Protein AF-A0A1F5FPN0-F1 (afdb_monomer)

Secondary structure (DSSP, 8-state):
--HHHHHHHHHHHHHHHHHHHHHHHHHTGGGSHHHHHHS-TTTHHHHHHHHHHHHHHHHHHHIIIIIHHHHHHT-HHHHHHHHHHHHHHHHHHH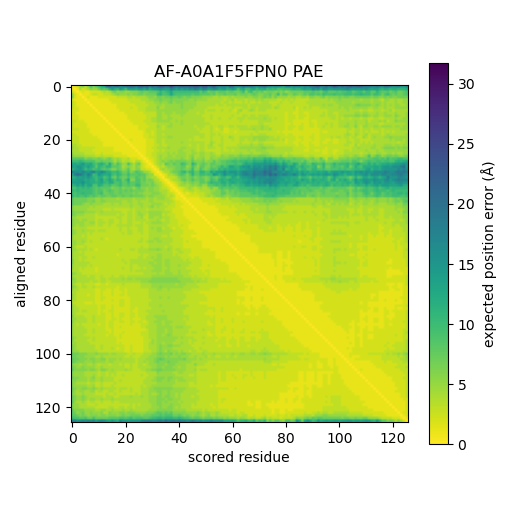HHHHHTT-HHHHHHHHHHHHHHHHHHHHHTT-

Organism: NCBI:txid1817731

Solvent-accessible surface area (backbone atoms only — not comparable to full-atom values): 6920 Å² total; per-residue (Å²): 130,56,71,68,53,54,53,53,50,54,49,51,52,50,52,53,51,52,55,49,50,55,50,38,74,77,44,44,66,66,64,39,66,66,51,60,73,71,49,56,82,88,48,47,60,66,50,49,51,50,51,53,49,52,50,53,50,53,52,50,52,46,48,56,54,53,48,52,47,19,66,76,67,68,35,38,64,58,27,50,54,51,43,53,53,53,48,55,51,40,53,53,53,38,52,52,24,61,74,73,67,40,63,71,56,40,56,50,38,54,51,48,49,48,68,65,37,48,63,34,59,53,60,50,70,110

Radius of gyration: 17.34 Å; Cα contacts (8 Å, |Δi|>4): 63; chains: 1; bounding box: 44×28×44 Å

Sequence (126 aa):
MKRNGLIVWISVIGIVGILFGIFYAFFGLAGLPPYGALISKDVITPWSNGLYGSIFIAFSVLLFFAGRHAFRKNDKELMKILLYGIYSWLIVEAAFSLYYGVYFNLGVDLALAMFLGYPLIKGSKE

Structure (mmCIF, N/CA/C/O backbone):
data_AF-A0A1F5FPN0-F1
#
_entry.id   AF-A0A1F5FPN0-F1
#
loop_
_atom_site.group_PDB
_atom_site.id
_atom_site.type_symbol
_atom_site.label_atom_id
_atom_site.label_alt_id
_atom_site.label_comp_id
_atom_site.label_asym_id
_atom_site.label_entity_id
_atom_site.label_seq_id
_atom_site.pdbx_PDB_ins_code
_atom_site.Cartn_x
_atom_site.Cartn_y
_atom_site.Cartn_z
_atom_site.occupancy
_atom_site.B_iso_or_equiv
_atom_site.auth_seq_id
_atom_site.auth_comp_id
_atom_site.auth_asym_id
_atom_site.auth_atom_id
_atom_site.pdbx_PDB_model_num
ATOM 1 N N . MET A 1 1 ? 11.312 14.267 22.645 1.00 69.75 1 MET A N 1
ATOM 2 C CA . MET A 1 1 ? 10.293 14.913 21.780 1.00 69.75 1 MET A CA 1
ATOM 3 C C . MET A 1 1 ? 8.915 14.710 22.410 1.00 69.75 1 MET A C 1
ATOM 5 O O . MET A 1 1 ? 8.667 13.616 22.899 1.00 69.75 1 MET A O 1
ATOM 9 N N . LYS A 1 2 ? 8.040 15.726 22.475 1.00 93.69 2 LYS A N 1
ATOM 10 C CA . LYS A 1 2 ? 6.677 15.559 23.037 1.00 93.69 2 LYS A CA 1
ATOM 11 C C . LYS A 1 2 ? 5.807 14.704 22.098 1.00 93.69 2 LYS A C 1
ATOM 13 O O . LYS A 1 2 ? 6.072 14.683 20.898 1.00 93.69 2 LYS A O 1
ATOM 18 N N . ARG A 1 3 ? 4.742 14.068 22.616 1.00 92.19 3 ARG A N 1
ATOM 19 C CA . ARG A 1 3 ? 3.799 13.220 21.843 1.00 92.19 3 ARG A CA 1
ATOM 20 C C . ARG A 1 3 ? 3.348 13.870 20.531 1.00 92.19 3 ARG A C 1
ATOM 22 O O . ARG A 1 3 ? 3.410 13.236 19.489 1.00 92.19 3 ARG A O 1
ATOM 29 N N . ASN A 1 4 ? 2.970 15.147 20.570 1.00 95.56 4 ASN A N 1
ATOM 30 C CA . ASN A 1 4 ? 2.530 15.870 19.373 1.00 95.56 4 ASN A CA 1
ATOM 31 C C . ASN A 1 4 ? 3.647 16.000 18.328 1.00 95.56 4 ASN A C 1
ATOM 33 O O . ASN A 1 4 ? 3.379 15.884 17.141 1.00 95.56 4 ASN A O 1
ATOM 37 N N . GLY A 1 5 ? 4.901 16.165 18.759 1.00 97.31 5 GLY A N 1
ATOM 38 C CA . GLY A 1 5 ? 6.045 16.157 17.849 1.00 97.31 5 GLY A CA 1
ATOM 39 C C . GLY A 1 5 ? 6.227 14.802 17.167 1.00 97.31 5 GLY A C 1
ATOM 40 O O . GLY A 1 5 ? 6.465 14.764 15.969 1.00 97.31 5 GLY A O 1
ATOM 41 N N . LEU A 1 6 ? 6.055 13.692 17.897 1.00 96.69 6 LEU A N 1
ATOM 42 C CA . LEU A 1 6 ? 6.117 12.339 17.320 1.00 96.69 6 LEU A CA 1
ATOM 43 C C . LEU A 1 6 ? 4.991 12.090 16.307 1.00 96.69 6 LEU A C 1
ATOM 45 O O . LEU A 1 6 ? 5.242 11.490 15.267 1.00 96.69 6 LEU A O 1
ATOM 49 N N . ILE A 1 7 ? 3.781 12.588 16.583 1.00 96.69 7 ILE A N 1
ATOM 50 C CA . ILE A 1 7 ? 2.646 12.514 15.649 1.00 96.69 7 ILE A CA 1
ATOM 51 C C . ILE A 1 7 ? 2.960 13.288 14.366 1.00 96.69 7 ILE A C 1
ATOM 53 O O . ILE A 1 7 ? 2.815 12.749 13.277 1.00 96.69 7 ILE A O 1
ATOM 57 N N . VAL A 1 8 ? 3.439 14.531 14.479 1.00 97.25 8 VAL A N 1
ATOM 58 C CA . VAL A 1 8 ? 3.836 15.318 13.301 1.00 97.25 8 VAL A CA 1
ATOM 59 C C . VAL A 1 8 ? 4.929 14.596 12.516 1.00 97.25 8 VAL A C 1
ATOM 61 O O . VAL A 1 8 ? 4.837 14.480 11.299 1.00 97.25 8 VAL A O 1
ATOM 64 N N . TRP A 1 9 ? 5.930 14.057 13.210 1.00 97.19 9 TRP A N 1
ATOM 65 C CA . TRP A 1 9 ? 7.048 13.362 12.584 1.00 97.19 9 TRP A CA 1
ATOM 66 C C . TRP A 1 9 ? 6.606 12.132 11.783 1.00 97.19 9 TRP A C 1
ATOM 68 O O . TRP A 1 9 ? 6.983 11.993 10.621 1.00 97.19 9 TRP A O 1
ATOM 78 N N . ILE A 1 10 ? 5.773 11.261 12.365 1.00 96.06 10 ILE A N 1
ATOM 79 C CA . ILE A 1 10 ? 5.297 10.067 11.656 1.00 96.06 10 ILE A CA 1
ATOM 80 C C . ILE A 1 10 ? 4.364 10.429 10.492 1.00 96.06 10 ILE A C 1
ATOM 82 O O . ILE A 1 10 ? 4.442 9.800 9.440 1.00 96.06 10 ILE A O 1
ATOM 86 N N . SER A 1 11 ? 3.551 11.483 10.627 1.00 96.50 11 SER A N 1
ATOM 87 C CA . SER A 1 11 ? 2.715 11.986 9.531 1.00 96.50 11 SER A CA 1
ATOM 88 C C . SER A 1 11 ? 3.552 12.500 8.361 1.00 96.50 11 SER A C 1
ATOM 90 O O . SER A 1 11 ? 3.246 12.190 7.213 1.00 96.50 11 SER A O 1
ATOM 92 N N . VAL A 1 12 ? 4.634 13.238 8.635 1.00 97.81 12 VAL A N 1
ATOM 93 C CA . VAL A 1 12 ? 5.561 13.710 7.595 1.00 97.81 12 VAL A CA 1
ATOM 94 C C . VAL A 1 12 ? 6.215 12.529 6.880 1.00 97.81 12 VAL A C 1
ATOM 96 O O . VAL A 1 12 ? 6.219 12.505 5.652 1.00 97.81 12 VAL A O 1
ATOM 99 N N . ILE A 1 13 ? 6.697 11.522 7.618 1.00 97.12 13 ILE A N 1
ATOM 100 C CA . ILE A 1 13 ? 7.253 10.296 7.020 1.00 97.12 13 ILE A CA 1
ATOM 101 C C . ILE A 1 13 ? 6.220 9.615 6.114 1.00 97.12 13 ILE A C 1
ATOM 103 O O . ILE A 1 13 ? 6.550 9.241 4.991 1.00 97.12 13 ILE A O 1
ATOM 107 N N . GLY A 1 14 ? 4.971 9.486 6.573 1.00 94.75 14 GLY A N 1
ATOM 108 C CA . GLY A 1 14 ? 3.891 8.879 5.795 1.00 94.75 14 GLY A CA 1
ATOM 109 C C . GLY A 1 14 ? 3.598 9.634 4.498 1.00 94.75 14 GLY A C 1
ATOM 110 O O . GLY A 1 14 ? 3.533 9.022 3.436 1.00 94.75 14 GLY A O 1
ATOM 111 N N . ILE A 1 15 ? 3.491 10.964 4.562 1.00 96.94 15 ILE A N 1
ATOM 112 C CA . ILE A 1 15 ? 3.259 11.812 3.382 1.00 96.94 15 ILE A CA 1
ATOM 113 C C . ILE A 1 15 ? 4.421 11.693 2.392 1.00 96.94 15 ILE A C 1
ATOM 115 O O . ILE A 1 15 ? 4.188 11.497 1.202 1.00 96.94 15 ILE A O 1
ATOM 119 N N . VAL A 1 16 ? 5.667 11.759 2.871 1.00 96.19 1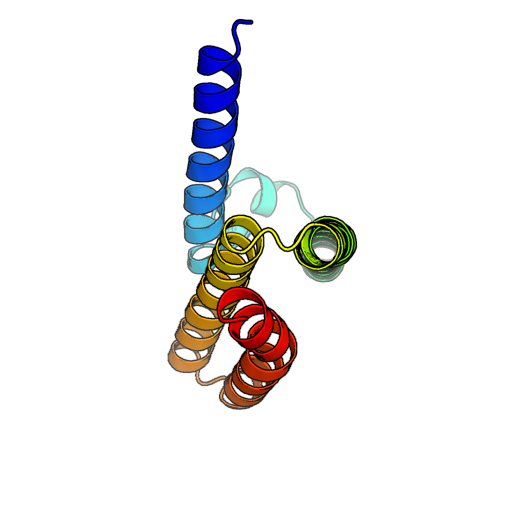6 VAL A N 1
ATOM 120 C CA . VAL A 1 16 ? 6.853 11.581 2.020 1.00 96.19 16 VAL A CA 1
ATOM 121 C C . VAL A 1 16 ? 6.842 10.202 1.361 1.00 96.19 16 VAL A C 1
ATOM 123 O O . VAL A 1 16 ? 7.090 10.106 0.162 1.00 96.19 16 VAL A O 1
ATOM 126 N N . GLY A 1 17 ? 6.497 9.149 2.106 1.00 93.81 17 GLY A N 1
ATOM 127 C CA . GLY A 1 17 ? 6.362 7.794 1.572 1.00 93.81 17 GLY A CA 1
ATOM 128 C C . GLY A 1 17 ? 5.300 7.685 0.474 1.00 93.81 17 GLY A C 1
ATOM 129 O O . GLY A 1 17 ? 5.566 7.085 -0.564 1.00 93.81 17 GLY A O 1
ATOM 130 N N . ILE A 1 18 ? 4.134 8.314 0.654 1.00 94.38 18 ILE A N 1
ATOM 131 C CA . ILE A 1 18 ? 3.069 8.359 -0.363 1.00 94.38 18 ILE A CA 1
ATOM 132 C C . ILE A 1 18 ? 3.555 9.078 -1.625 1.00 94.38 18 ILE A C 1
ATOM 134 O O . ILE A 1 18 ? 3.412 8.549 -2.724 1.00 94.38 18 ILE A O 1
ATOM 138 N N . LEU A 1 19 ? 4.165 10.258 -1.479 1.00 93.88 19 LEU A N 1
ATOM 139 C CA . LEU A 1 19 ? 4.691 11.025 -2.613 1.00 93.88 19 LEU A CA 1
ATOM 140 C C . LEU A 1 19 ? 5.784 10.253 -3.360 1.00 93.88 19 LEU A C 1
ATOM 142 O O . LEU A 1 19 ? 5.808 10.252 -4.590 1.00 93.88 19 LEU A O 1
ATOM 146 N N . PHE A 1 20 ? 6.655 9.560 -2.626 1.00 91.38 20 PHE A N 1
ATOM 147 C CA . PHE A 1 20 ? 7.682 8.708 -3.213 1.00 91.38 20 PHE A CA 1
ATOM 148 C C . PHE A 1 20 ? 7.077 7.501 -3.941 1.00 91.38 20 PHE A C 1
ATOM 150 O O . PHE A 1 20 ? 7.515 7.175 -5.039 1.00 91.38 20 PHE A O 1
ATOM 157 N N . GLY A 1 21 ? 6.037 6.877 -3.380 1.00 90.75 21 GLY A N 1
ATOM 158 C CA . GLY A 1 21 ? 5.292 5.798 -4.031 1.00 90.75 21 GLY A CA 1
ATOM 159 C C . GLY A 1 21 ? 4.627 6.248 -5.333 1.00 90.75 21 GLY A C 1
ATOM 160 O O . GLY A 1 21 ? 4.758 5.567 -6.347 1.00 90.75 21 GLY A O 1
ATOM 161 N N . ILE A 1 22 ? 3.994 7.427 -5.338 1.00 91.75 22 ILE A N 1
ATOM 162 C CA . ILE A 1 22 ? 3.428 8.037 -6.551 1.00 91.75 22 ILE A CA 1
ATOM 163 C C . ILE A 1 22 ? 4.530 8.247 -7.591 1.00 91.75 22 ILE A C 1
ATOM 165 O O . ILE A 1 22 ? 4.396 7.782 -8.719 1.00 91.75 22 ILE A O 1
ATOM 169 N N . PHE A 1 23 ? 5.640 8.892 -7.218 1.00 90.31 23 PHE A N 1
ATOM 170 C CA . PHE A 1 23 ? 6.778 9.086 -8.118 1.00 90.31 23 PHE A CA 1
ATOM 171 C C . PHE A 1 23 ? 7.260 7.753 -8.710 1.00 90.31 23 PHE A C 1
ATOM 173 O O . PHE A 1 23 ? 7.397 7.620 -9.925 1.00 90.31 23 PHE A O 1
ATOM 180 N N . TYR A 1 24 ? 7.467 6.747 -7.863 1.00 87.81 24 TYR A N 1
ATOM 181 C CA . TYR A 1 24 ? 7.946 5.437 -8.286 1.00 87.81 24 TYR A CA 1
ATOM 182 C C . TYR A 1 24 ? 6.975 4.743 -9.247 1.00 87.81 24 TYR A C 1
ATOM 184 O O . TYR A 1 24 ? 7.415 4.097 -10.193 1.00 87.81 24 TYR A O 1
ATOM 192 N N . ALA A 1 25 ? 5.667 4.904 -9.054 1.00 88.88 25 ALA A N 1
ATOM 193 C CA . ALA A 1 25 ? 4.666 4.308 -9.930 1.00 88.88 25 ALA A CA 1
ATOM 194 C C . ALA A 1 25 ? 4.714 4.876 -11.364 1.00 88.88 25 ALA A C 1
ATOM 196 O O . ALA A 1 25 ? 4.491 4.140 -12.321 1.00 88.88 25 ALA A O 1
ATOM 197 N N . PHE A 1 26 ? 5.056 6.161 -11.530 1.00 87.12 26 PHE A N 1
ATOM 198 C CA . PHE A 1 26 ? 5.163 6.796 -12.851 1.00 87.12 26 PHE A CA 1
ATOM 199 C C . PHE A 1 26 ? 6.548 6.669 -13.489 1.00 87.12 26 PHE A C 1
ATOM 201 O O . PHE A 1 26 ? 6.650 6.456 -14.695 1.00 87.12 26 PHE A O 1
ATOM 208 N N . PHE A 1 27 ? 7.614 6.826 -12.706 1.00 85.94 27 PHE A N 1
ATOM 209 C CA . PHE A 1 27 ? 8.975 6.946 -13.238 1.00 85.94 27 PHE A CA 1
ATOM 210 C C . PHE A 1 27 ? 9.850 5.716 -12.972 1.00 85.94 27 PHE A C 1
ATOM 212 O O . PHE A 1 27 ? 10.939 5.588 -13.541 1.00 85.94 27 PHE A O 1
ATOM 219 N N . GLY A 1 28 ? 9.401 4.812 -12.098 1.00 80.69 28 GLY A N 1
ATOM 220 C CA . GLY A 1 28 ? 10.193 3.688 -11.615 1.00 80.69 28 GLY A CA 1
ATOM 221 C C . GLY A 1 28 ? 11.529 4.123 -11.008 1.00 80.69 28 GLY A C 1
ATOM 222 O O . GLY A 1 28 ? 11.764 5.286 -10.672 1.00 80.69 28 GLY A O 1
ATOM 223 N N . LEU A 1 29 ? 12.455 3.171 -10.914 1.00 74.25 29 LEU A N 1
ATOM 224 C CA . LEU A 1 29 ? 13.836 3.426 -10.482 1.00 74.25 29 LEU A CA 1
ATOM 225 C C . LEU A 1 29 ? 14.617 4.287 -11.479 1.00 74.25 29 LEU A C 1
ATOM 227 O O . LEU A 1 29 ? 15.518 5.022 -11.084 1.00 74.25 29 LEU A O 1
ATOM 231 N N . ALA A 1 30 ? 14.265 4.211 -12.764 1.00 69.69 30 ALA A N 1
ATOM 232 C CA . ALA A 1 30 ? 14.925 4.958 -13.829 1.00 69.69 30 ALA A CA 1
ATOM 233 C C . ALA A 1 30 ? 14.711 6.477 -13.707 1.00 69.69 30 ALA A C 1
ATOM 235 O O . ALA A 1 30 ? 15.556 7.248 -14.156 1.00 69.69 30 ALA A O 1
ATOM 236 N N . GLY A 1 31 ? 13.627 6.908 -13.051 1.00 72.44 31 GLY A N 1
ATOM 237 C CA . GLY A 1 31 ? 13.375 8.311 -12.725 1.00 72.44 31 GLY A CA 1
ATOM 238 C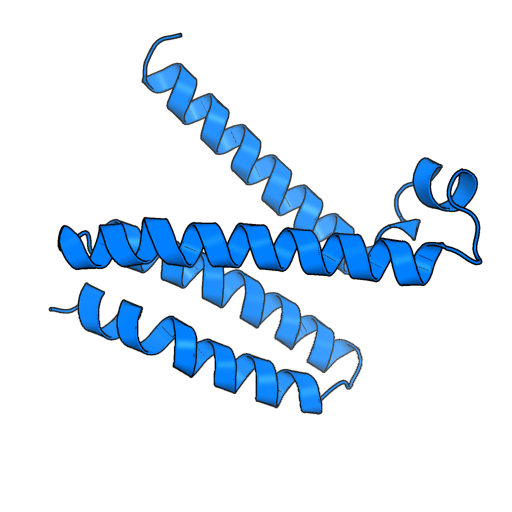 C . GLY A 1 31 ? 14.388 8.934 -11.765 1.00 72.44 31 GLY A C 1
ATOM 239 O O . GLY A 1 31 ? 14.449 10.156 -11.659 1.00 72.44 31 GLY A O 1
ATOM 240 N N . LEU A 1 32 ? 15.184 8.122 -11.064 1.00 75.94 32 LEU A N 1
ATOM 241 C CA . LEU A 1 32 ? 16.217 8.591 -10.148 1.00 75.94 32 LEU A CA 1
ATOM 242 C C . LEU A 1 32 ? 17.599 8.430 -10.811 1.00 75.94 32 LEU A C 1
ATOM 244 O O . LEU A 1 32 ? 18.103 7.306 -10.900 1.00 75.94 32 LEU A O 1
ATOM 248 N N . PRO A 1 33 ? 18.254 9.535 -11.228 1.00 71.62 33 PRO A N 1
ATOM 249 C CA . PRO A 1 33 ? 19.504 9.498 -11.995 1.00 71.62 33 PRO A CA 1
ATOM 250 C C . PRO A 1 33 ? 20.616 8.616 -11.399 1.00 71.62 33 PRO A C 1
ATOM 252 O O . PRO A 1 33 ? 21.279 7.917 -12.166 1.00 71.62 33 PRO A O 1
ATOM 255 N N . PRO A 1 34 ? 20.815 8.564 -10.062 1.00 75.94 34 PRO A N 1
ATOM 256 C CA . PRO A 1 34 ? 21.825 7.688 -9.476 1.00 75.94 34 PRO A CA 1
ATOM 257 C C . PRO A 1 34 ? 21.560 6.201 -9.725 1.00 75.94 34 PRO A C 1
ATOM 259 O O . PRO A 1 34 ? 22.501 5.455 -9.950 1.00 75.94 34 PRO A O 1
ATOM 262 N N . TYR A 1 35 ? 20.307 5.741 -9.731 1.00 70.62 35 TYR A N 1
ATOM 263 C CA . TYR A 1 35 ? 20.018 4.310 -9.873 1.00 70.62 35 TYR A CA 1
ATOM 264 C C . TYR A 1 35 ? 20.280 3.819 -11.297 1.00 70.62 35 TYR A C 1
ATOM 266 O O . TYR A 1 35 ? 20.874 2.760 -11.474 1.00 70.62 35 TYR A O 1
ATOM 274 N N . GLY A 1 36 ? 19.916 4.610 -12.311 1.00 67.12 36 GLY A N 1
ATOM 275 C CA . GLY A 1 36 ? 20.202 4.278 -13.711 1.00 67.12 36 GLY A CA 1
ATOM 276 C C . GLY A 1 36 ? 21.691 4.349 -14.076 1.00 67.12 36 GLY A C 1
ATOM 277 O O . GLY A 1 36 ? 22.123 3.653 -14.991 1.00 67.12 36 GLY A O 1
ATOM 278 N N . ALA A 1 37 ? 22.471 5.171 -13.365 1.00 75.19 37 ALA A N 1
ATOM 279 C CA . ALA A 1 37 ? 23.905 5.338 -13.607 1.00 75.19 37 ALA A CA 1
ATOM 280 C C . ALA A 1 37 ? 24.790 4.384 -12.785 1.00 75.19 37 ALA A C 1
ATOM 282 O O . ALA A 1 37 ? 25.879 4.036 -13.233 1.00 75.19 37 ALA A O 1
ATOM 283 N N . LEU A 1 38 ? 24.350 3.982 -11.586 1.00 80.62 38 LEU A N 1
ATOM 284 C CA . LEU A 1 38 ? 25.165 3.220 -10.630 1.00 80.62 38 LEU A CA 1
ATOM 285 C C . LEU A 1 38 ? 24.821 1.728 -10.573 1.00 80.62 38 LEU A C 1
ATOM 287 O O . LEU A 1 38 ? 25.628 0.948 -10.070 1.00 80.62 38 LEU A O 1
ATOM 291 N N . ILE A 1 39 ? 23.645 1.315 -11.057 1.00 80.12 39 ILE A N 1
ATOM 292 C CA . ILE A 1 39 ? 23.241 -0.094 -11.066 1.00 80.12 39 ILE A CA 1
ATOM 293 C C . ILE A 1 39 ? 23.4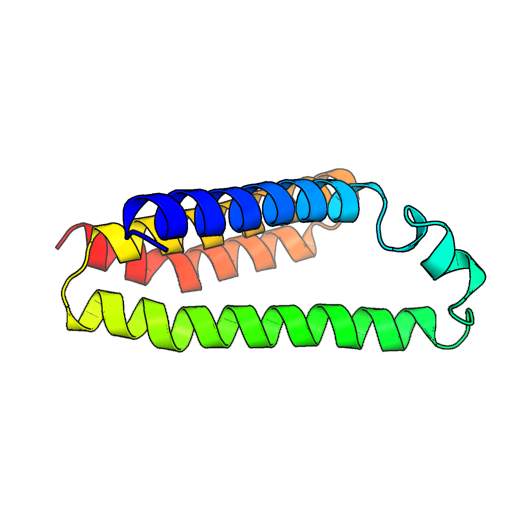91 -0.679 -12.447 1.00 80.12 39 ILE A C 1
ATOM 295 O O . ILE A 1 39 ? 22.982 -0.192 -13.458 1.00 80.12 3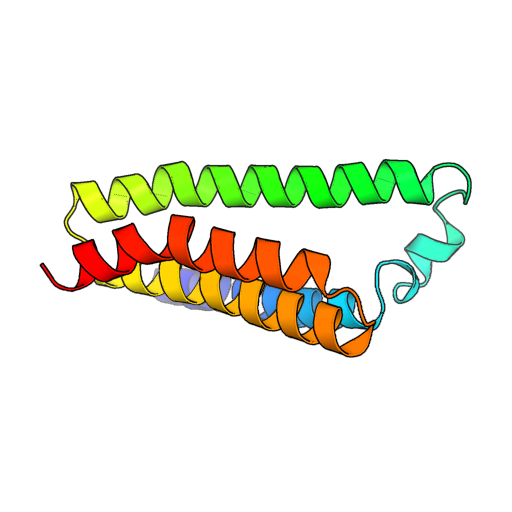9 ILE A O 1
ATOM 299 N N . SER A 1 40 ? 24.267 -1.758 -12.482 1.00 84.12 40 SER A N 1
ATOM 300 C CA . SER A 1 40 ? 24.548 -2.455 -13.727 1.00 84.12 40 SER A CA 1
ATOM 301 C C . SER A 1 40 ? 23.275 -3.069 -14.325 1.00 84.12 40 SER A C 1
ATOM 303 O O . SER A 1 40 ? 22.397 -3.572 -13.618 1.00 84.12 40 SER A O 1
ATOM 305 N N . LYS A 1 41 ? 23.165 -3.021 -15.656 1.00 83.00 41 LYS A N 1
ATOM 306 C CA . LYS A 1 41 ? 21.958 -3.447 -16.385 1.00 83.00 41 LYS A CA 1
ATOM 307 C C . LYS A 1 41 ? 21.662 -4.943 -16.247 1.00 83.00 41 LYS A C 1
ATOM 309 O O . LYS A 1 41 ? 20.513 -5.338 -16.392 1.00 83.00 41 LYS A O 1
ATOM 314 N N . ASP A 1 42 ? 22.669 -5.764 -15.971 1.00 88.56 42 ASP A N 1
ATOM 315 C CA . ASP A 1 42 ? 22.528 -7.209 -15.756 1.00 88.56 42 ASP A CA 1
ATOM 316 C C . ASP A 1 42 ? 21.873 -7.548 -14.408 1.00 88.56 42 ASP A C 1
ATOM 318 O O . ASP A 1 42 ? 21.188 -8.563 -14.297 1.00 88.56 42 ASP A O 1
ATOM 322 N N . VAL A 1 43 ? 22.014 -6.680 -13.400 1.00 89.19 43 VAL A N 1
ATOM 323 C CA . VAL A 1 43 ? 21.445 -6.905 -12.062 1.00 89.19 43 VAL A CA 1
ATOM 324 C C . VAL A 1 43 ? 20.176 -6.104 -11.791 1.00 89.19 43 VAL A C 1
ATOM 326 O O . VAL A 1 43 ? 19.503 -6.381 -10.801 1.00 89.19 43 VAL A O 1
ATOM 329 N N . ILE A 1 44 ? 19.807 -5.147 -12.651 1.00 83.38 44 ILE A N 1
ATOM 330 C CA . ILE A 1 44 ? 18.675 -4.244 -12.391 1.00 83.38 44 ILE A CA 1
ATOM 331 C C . ILE A 1 44 ? 17.351 -4.995 -12.208 1.00 83.38 44 ILE A C 1
ATOM 333 O O . ILE A 1 44 ? 16.599 -4.681 -11.288 1.00 83.38 44 ILE A O 1
ATOM 337 N N . THR A 1 45 ? 17.091 -6.025 -13.019 1.00 85.19 45 THR A N 1
ATOM 338 C CA . THR A 1 45 ? 15.863 -6.825 -12.920 1.00 85.19 45 THR A CA 1
ATOM 339 C C . THR A 1 45 ? 15.862 -7.711 -11.668 1.00 85.19 45 THR A C 1
ATOM 341 O O . THR A 1 45 ? 14.933 -7.580 -10.870 1.00 85.19 45 THR A O 1
ATOM 344 N N . PRO A 1 46 ? 16.884 -8.559 -11.404 1.00 90.62 46 PRO A N 1
ATOM 345 C CA . PRO A 1 46 ? 16.958 -9.315 -10.149 1.00 90.62 46 PRO A CA 1
ATOM 346 C C . PRO A 1 46 ? 16.900 -8.433 -8.896 1.00 90.62 46 PRO A C 1
ATOM 348 O O . PRO A 1 46 ? 16.218 -8.773 -7.930 1.00 90.62 46 PRO A O 1
ATOM 351 N N . TRP A 1 47 ? 17.580 -7.286 -8.914 1.00 88.25 47 TRP A N 1
ATOM 352 C CA . TRP A 1 47 ? 17.564 -6.333 -7.811 1.00 88.25 47 TRP A CA 1
ATOM 353 C C . TRP A 1 47 ? 16.180 -5.708 -7.617 1.00 88.25 47 TRP A C 1
ATOM 355 O O . TRP A 1 47 ? 15.694 -5.653 -6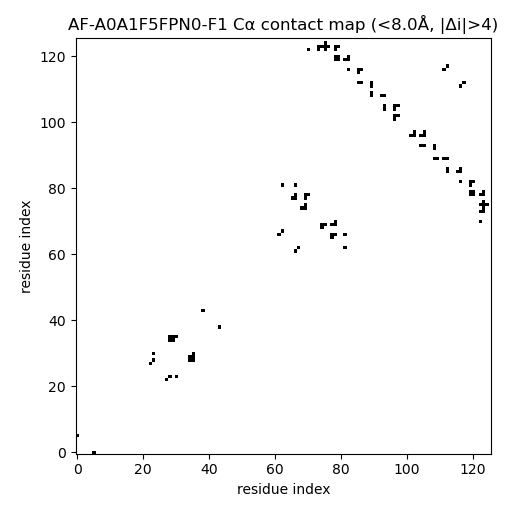.490 1.00 88.25 47 TRP A O 1
ATOM 365 N N . SER A 1 48 ? 15.505 -5.309 -8.702 1.00 84.81 48 SER A N 1
ATOM 366 C CA . SER A 1 48 ? 14.136 -4.784 -8.648 1.00 84.81 48 SER A CA 1
ATOM 367 C C . SER A 1 48 ? 13.143 -5.822 -8.113 1.00 84.81 48 SER A C 1
ATOM 369 O O . SER A 1 48 ? 12.309 -5.485 -7.272 1.00 84.81 48 SER A O 1
ATOM 371 N N . ASN A 1 49 ? 13.294 -7.097 -8.491 1.00 89.75 49 ASN A N 1
ATOM 372 C CA . ASN A 1 49 ? 12.510 -8.197 -7.922 1.00 89.75 49 ASN A CA 1
ATOM 373 C C . ASN A 1 49 ? 12.752 -8.342 -6.413 1.00 89.75 49 ASN A C 1
ATOM 375 O O . ASN A 1 49 ? 11.800 -8.486 -5.646 1.00 89.75 49 ASN A O 1
ATOM 379 N N . GLY A 1 50 ? 14.014 -8.277 -5.974 1.00 93.50 50 GLY A N 1
ATOM 380 C CA . GLY A 1 50 ? 14.369 -8.302 -4.554 1.00 93.50 50 GLY A CA 1
ATOM 381 C C . GLY A 1 50 ? 13.778 -7.119 -3.782 1.00 93.50 50 GLY A C 1
ATOM 382 O O . GLY A 1 50 ? 13.240 -7.302 -2.690 1.00 93.50 50 GLY A O 1
ATOM 383 N N . LEU A 1 51 ? 13.806 -5.921 -4.373 1.00 89.25 51 LEU A N 1
ATOM 384 C CA . LEU A 1 51 ? 13.211 -4.715 -3.802 1.00 89.25 51 LEU A CA 1
ATOM 385 C C . LEU A 1 51 ? 11.696 -4.878 -3.631 1.00 89.25 51 LEU A C 1
ATOM 387 O O . LEU A 1 51 ? 11.194 -4.734 -2.516 1.00 89.25 51 LEU A O 1
ATOM 391 N N . TYR A 1 52 ? 10.983 -5.252 -4.694 1.00 87.94 52 TYR A N 1
ATOM 392 C CA . TYR A 1 52 ? 9.540 -5.493 -4.646 1.00 87.94 52 TYR A CA 1
ATOM 393 C C . TYR A 1 52 ? 9.176 -6.582 -3.625 1.00 87.94 52 TYR A C 1
ATOM 395 O O . TYR A 1 52 ? 8.322 -6.369 -2.764 1.00 87.94 52 TYR A O 1
ATOM 403 N N . GLY A 1 53 ? 9.887 -7.715 -3.641 1.00 94.19 53 GLY A N 1
ATOM 404 C CA . GLY A 1 53 ? 9.679 -8.803 -2.685 1.00 94.19 53 GLY A CA 1
ATOM 405 C C . GLY A 1 53 ? 9.896 -8.370 -1.233 1.00 94.19 53 GLY A C 1
ATOM 406 O O . GLY A 1 53 ? 9.096 -8.705 -0.361 1.00 94.19 53 GLY A O 1
ATOM 407 N N . SER A 1 54 ? 10.931 -7.571 -0.958 1.00 96.50 54 SER A N 1
ATOM 408 C CA . SER A 1 54 ? 11.201 -7.059 0.392 1.00 96.50 54 SER A CA 1
ATOM 409 C C . SER A 1 54 ? 10.108 -6.114 0.905 1.00 96.50 54 SER A C 1
ATOM 411 O O . SER A 1 54 ? 9.716 -6.205 2.071 1.00 96.50 54 SER A O 1
ATOM 413 N N . ILE A 1 55 ? 9.552 -5.268 0.030 1.00 92.56 55 ILE A N 1
ATOM 414 C CA . ILE A 1 55 ? 8.414 -4.397 0.349 1.00 92.56 55 ILE A CA 1
ATOM 415 C C . ILE A 1 55 ? 7.181 -5.249 0.655 1.00 92.56 55 ILE A C 1
ATOM 417 O O . ILE A 1 55 ? 6.503 -5.013 1.657 1.00 92.56 55 ILE A O 1
ATOM 421 N N . PHE A 1 56 ? 6.925 -6.281 -0.151 1.00 93.75 56 PHE A N 1
ATOM 422 C CA . PHE A 1 56 ? 5.799 -7.189 0.056 1.00 93.75 56 PHE A CA 1
ATOM 423 C C . PHE A 1 56 ? 5.903 -7.960 1.381 1.00 93.75 56 PHE A C 1
ATOM 425 O O . PHE A 1 56 ? 4.908 -8.116 2.094 1.00 93.75 56 PHE A O 1
ATOM 432 N N . ILE A 1 57 ? 7.111 -8.389 1.763 1.00 97.81 57 ILE A N 1
ATOM 433 C CA . ILE A 1 57 ? 7.379 -9.00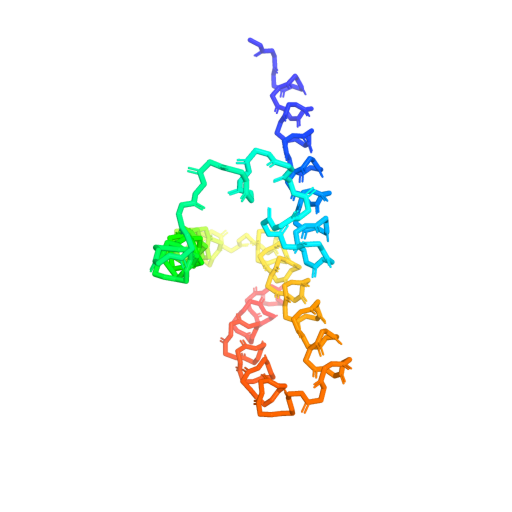3 3.071 1.00 97.81 57 ILE A CA 1
ATOM 434 C C . ILE A 1 57 ? 7.073 -8.009 4.195 1.00 97.81 57 ILE A C 1
ATOM 436 O O . ILE A 1 57 ? 6.333 -8.347 5.118 1.00 97.81 57 ILE A O 1
ATOM 440 N N . ALA A 1 58 ? 7.596 -6.781 4.122 1.00 96.19 58 ALA A N 1
ATOM 441 C CA . ALA A 1 58 ? 7.357 -5.760 5.141 1.00 96.19 58 ALA A CA 1
ATOM 442 C C . ALA A 1 58 ? 5.859 -5.441 5.294 1.00 96.19 58 ALA A C 1
ATOM 444 O O . ALA A 1 58 ? 5.341 -5.406 6.412 1.00 96.19 58 ALA A O 1
ATOM 445 N N . PHE A 1 59 ? 5.145 -5.287 4.177 1.00 94.88 59 PHE A N 1
ATOM 446 C CA . PHE A 1 59 ? 3.697 -5.094 4.155 1.00 94.88 59 PHE A CA 1
ATOM 447 C C . PHE A 1 59 ? 2.946 -6.273 4.791 1.00 94.88 59 PHE A C 1
ATOM 449 O O . PHE A 1 59 ? 2.086 -6.073 5.650 1.00 94.88 59 PHE A O 1
ATOM 456 N N . SER A 1 60 ? 3.319 -7.507 4.444 1.00 95.88 60 SER A N 1
ATOM 457 C CA . SER A 1 60 ? 2.713 -8.724 4.999 1.00 95.88 60 SER A CA 1
ATOM 458 C C . SER A 1 60 ? 2.946 -8.850 6.507 1.00 95.88 60 SER A C 1
ATOM 460 O O . SER A 1 60 ? 2.039 -9.223 7.250 1.00 95.88 60 SER A O 1
ATOM 462 N N . VAL A 1 61 ? 4.139 -8.487 6.986 1.00 98.12 61 VAL A N 1
ATOM 463 C CA . VAL A 1 61 ? 4.468 -8.437 8.418 1.00 98.12 61 VAL A CA 1
ATOM 464 C C . VAL A 1 61 ? 3.608 -7.395 9.140 1.00 98.12 61 VAL A C 1
ATOM 466 O O . VAL A 1 61 ? 3.056 -7.690 10.203 1.00 98.12 61 VAL A O 1
ATOM 469 N N . LEU A 1 62 ? 3.434 -6.201 8.561 1.00 96.00 62 LEU A N 1
ATOM 470 C CA . LEU A 1 62 ? 2.548 -5.172 9.115 1.00 96.00 62 LEU A CA 1
ATOM 471 C C . LEU A 1 62 ? 1.100 -5.662 9.186 1.00 96.00 62 LEU A C 1
ATOM 473 O O . LEU A 1 62 ? 0.482 -5.551 10.242 1.00 96.00 62 LEU A O 1
ATOM 477 N N . LEU A 1 63 ? 0.577 -6.264 8.117 1.00 96.38 63 LEU A N 1
ATOM 478 C CA . LEU A 1 63 ? -0.760 -6.860 8.106 1.00 96.38 63 LEU A CA 1
ATOM 479 C C . LEU A 1 63 ? -0.919 -7.944 9.171 1.00 96.38 63 LEU A C 1
ATOM 481 O O . LEU A 1 63 ? -1.914 -7.951 9.898 1.00 96.38 63 LEU A O 1
ATOM 485 N N . PHE A 1 64 ? 0.071 -8.827 9.306 1.00 98.06 64 PHE A N 1
ATOM 486 C CA . PHE A 1 64 ? 0.040 -9.898 10.292 1.00 98.06 64 PHE A CA 1
ATOM 487 C C . PHE A 1 64 ? -0.047 -9.351 11.718 1.00 98.06 64 PHE A C 1
ATOM 489 O O . PHE A 1 64 ? -0.907 -9.778 12.486 1.00 98.06 64 PHE A O 1
ATOM 496 N N . PHE A 1 65 ? 0.805 -8.393 12.089 1.00 98.56 65 PHE A N 1
ATOM 497 C CA . PHE A 1 65 ? 0.822 -7.870 13.455 1.00 98.56 65 PHE A CA 1
ATOM 498 C C . PHE A 1 65 ? -0.282 -6.844 13.716 1.00 98.56 65 PHE A C 1
ATOM 500 O O . PHE A 1 65 ? -1.015 -6.991 14.696 1.00 98.56 65 PHE A O 1
ATOM 507 N N . ALA A 1 66 ? -0.429 -5.832 12.858 1.00 98.00 66 ALA A N 1
ATOM 508 C CA . ALA A 1 66 ? -1.417 -4.771 13.031 1.00 98.00 66 ALA A CA 1
ATOM 509 C C . ALA A 1 66 ? -2.840 -5.288 12.811 1.00 98.00 66 ALA A C 1
ATOM 511 O O . ALA A 1 66 ? -3.714 -5.007 13.626 1.00 98.00 66 ALA A O 1
ATOM 512 N N . GLY A 1 67 ? -3.071 -6.114 11.786 1.00 97.31 67 GLY A N 1
ATOM 513 C CA . GLY A 1 67 ? -4.377 -6.733 11.546 1.00 97.31 67 GLY A CA 1
ATOM 514 C C . GLY A 1 67 ? -4.788 -7.632 12.705 1.00 97.31 67 GLY A C 1
ATOM 515 O O . GLY A 1 67 ? -5.861 -7.460 13.284 1.00 97.31 67 GLY A O 1
ATOM 516 N N . ARG A 1 68 ? -3.899 -8.531 13.146 1.00 97.44 68 ARG A N 1
ATOM 517 C CA . ARG A 1 68 ? -4.165 -9.379 14.318 1.00 97.44 68 ARG A CA 1
ATOM 518 C C . ARG A 1 68 ? -4.390 -8.563 15.587 1.00 97.44 68 ARG A C 1
ATOM 520 O O . ARG A 1 68 ? -5.223 -8.951 16.404 1.00 97.44 68 ARG A O 1
ATOM 527 N N . HIS A 1 69 ? -3.658 -7.466 15.781 1.00 98.38 69 HIS A N 1
ATOM 528 C CA . HIS A 1 69 ? -3.889 -6.554 16.899 1.00 98.38 69 HIS A CA 1
ATOM 529 C C . HIS A 1 69 ? -5.282 -5.924 16.821 1.00 98.38 69 HIS A C 1
ATOM 531 O O . HIS A 1 69 ? -6.011 -5.974 17.812 1.00 98.38 69 HIS A O 1
ATOM 537 N N . ALA A 1 70 ? -5.666 -5.419 15.646 1.00 98.06 70 ALA A N 1
ATOM 538 C CA . ALA A 1 70 ? -6.956 -4.787 15.412 1.00 98.06 70 ALA A CA 1
ATOM 539 C C . ALA A 1 70 ? -8.110 -5.724 15.786 1.00 98.06 70 ALA A C 1
ATOM 541 O O . ALA A 1 70 ? -8.946 -5.369 16.613 1.00 98.06 70 ALA A O 1
ATOM 542 N N . PHE A 1 71 ? -8.099 -6.966 15.290 1.00 97.75 71 PHE A N 1
ATOM 543 C CA . PHE A 1 71 ? -9.123 -7.960 15.638 1.00 97.75 71 PHE A CA 1
ATOM 544 C C . PHE A 1 71 ? -9.108 -8.340 17.119 1.00 97.75 71 PHE A C 1
ATOM 546 O O . PHE A 1 71 ? -10.157 -8.417 17.748 1.00 97.75 71 PHE A O 1
ATOM 553 N N . ARG A 1 72 ? -7.929 -8.527 17.722 1.00 97.88 72 ARG A N 1
ATOM 554 C CA . ARG A 1 72 ? -7.821 -8.882 19.149 1.00 97.88 72 ARG A CA 1
ATOM 555 C C . ARG A 1 72 ? -8.320 -7.800 20.094 1.00 97.88 72 ARG A C 1
ATOM 557 O O . ARG A 1 72 ? -8.713 -8.118 21.213 1.00 97.88 72 ARG A O 1
ATOM 564 N N . LYS A 1 73 ? -8.214 -6.537 19.693 1.00 97.94 73 LYS A N 1
ATOM 565 C CA . LYS A 1 73 ? -8.626 -5.382 20.496 1.00 97.94 73 LYS A CA 1
ATOM 566 C C . LYS A 1 73 ? -9.971 -4.808 20.075 1.00 97.94 73 LYS A C 1
ATOM 568 O O . LYS A 1 73 ? -10.412 -3.848 20.695 1.00 97.94 73 LYS A O 1
ATOM 573 N N . ASN A 1 74 ? -10.613 -5.407 19.073 1.00 96.88 74 ASN A N 1
ATOM 574 C CA . ASN A 1 74 ? -11.779 -4.845 18.407 1.00 96.88 74 ASN A CA 1
ATOM 575 C C . ASN A 1 74 ? -11.568 -3.372 17.998 1.00 96.88 74 ASN A C 1
ATOM 577 O O . ASN A 1 74 ? -12.450 -2.527 18.144 1.00 96.88 74 ASN A O 1
ATOM 581 N N . ASP A 1 75 ? -10.356 -3.047 17.543 1.00 98.25 75 ASP A N 1
ATOM 582 C CA . ASP A 1 75 ? -9.990 -1.696 17.130 1.00 98.25 75 ASP A CA 1
ATOM 583 C C . ASP A 1 75 ? -10.480 -1.454 15.700 1.00 98.25 75 ASP A C 1
ATOM 585 O O . ASP A 1 75 ? -9.776 -1.692 14.713 1.00 98.25 75 ASP A O 1
ATOM 589 N N . LYS A 1 76 ? -11.735 -1.010 15.600 1.00 97.69 76 LYS A N 1
ATOM 590 C CA . LYS A 1 76 ? -12.416 -0.755 14.325 1.00 97.69 76 LYS A CA 1
ATOM 591 C C . LYS A 1 76 ? -11.726 0.336 13.509 1.00 97.69 76 LYS A C 1
ATOM 593 O O . LYS A 1 76 ? -11.764 0.289 12.281 1.00 97.69 76 LYS A O 1
ATOM 598 N N . GLU A 1 77 ? -11.088 1.302 14.166 1.00 98.06 77 GLU A N 1
ATOM 599 C CA . GLU A 1 77 ? -10.371 2.374 13.478 1.00 98.06 77 GLU A CA 1
ATOM 600 C C . GLU A 1 77 ? -9.092 1.840 12.837 1.00 98.06 77 GLU A C 1
ATOM 602 O O . GLU A 1 77 ? -8.859 2.085 11.653 1.00 98.06 77 GLU A O 1
ATOM 607 N N . LEU A 1 78 ? -8.322 1.007 13.544 1.00 98.12 78 LEU A N 1
ATOM 608 C CA . LEU A 1 78 ? -7.164 0.342 12.946 1.00 98.12 78 LEU A CA 1
ATOM 609 C C . LEU A 1 78 ? -7.565 -0.573 11.777 1.00 98.12 78 LEU A C 1
ATOM 611 O O . LEU A 1 78 ? -6.868 -0.602 10.764 1.00 98.12 78 LEU A O 1
ATOM 615 N N . MET A 1 79 ? -8.706 -1.268 11.860 1.00 98.38 79 MET A N 1
ATOM 616 C CA . MET A 1 79 ? -9.217 -2.064 10.732 1.00 98.38 79 MET A CA 1
ATOM 617 C C . MET A 1 79 ? -9.522 -1.202 9.502 1.00 98.38 79 MET A C 1
ATOM 619 O O . MET A 1 79 ? -9.150 -1.578 8.391 1.00 98.38 79 MET A O 1
ATOM 623 N N . LYS A 1 80 ? -10.160 -0.037 9.686 1.00 98.12 80 LYS A N 1
ATOM 624 C CA . LYS A 1 80 ? -10.431 0.910 8.591 1.00 98.12 80 LYS A CA 1
ATOM 625 C C . LYS A 1 80 ? -9.142 1.475 8.004 1.00 98.12 80 LYS A C 1
ATOM 627 O O . LYS A 1 80 ? -9.021 1.547 6.787 1.00 98.12 80 LYS A O 1
ATOM 632 N N . ILE A 1 81 ? -8.164 1.822 8.844 1.00 97.69 81 ILE A N 1
ATOM 633 C CA . ILE A 1 81 ? -6.851 2.308 8.395 1.00 97.69 81 ILE A CA 1
ATOM 634 C C . ILE A 1 81 ? -6.156 1.254 7.523 1.00 97.69 81 ILE A C 1
ATOM 636 O O . ILE A 1 81 ? -5.671 1.578 6.439 1.00 97.69 81 ILE A O 1
ATOM 640 N N . LEU A 1 82 ? -6.152 -0.012 7.952 1.00 97.88 82 LEU A N 1
ATOM 641 C CA . LEU A 1 82 ? -5.609 -1.116 7.154 1.00 97.88 82 LEU A CA 1
ATOM 642 C C . LEU A 1 82 ? -6.367 -1.285 5.833 1.00 97.88 82 LEU A C 1
ATOM 644 O O . LEU A 1 82 ? -5.738 -1.461 4.792 1.00 97.88 82 LEU A O 1
ATOM 648 N N . LEU A 1 83 ? -7.699 -1.177 5.859 1.00 97.75 83 LEU A N 1
ATOM 649 C CA . LEU A 1 83 ? -8.534 -1.260 4.661 1.00 97.75 83 LEU A CA 1
ATOM 650 C C . LEU A 1 83 ? -8.203 -0.142 3.659 1.00 97.75 83 LEU A C 1
ATOM 652 O O . LEU A 1 83 ? -8.050 -0.420 2.473 1.00 97.75 83 LEU A O 1
ATOM 656 N N . TYR A 1 84 ? -8.026 1.099 4.123 1.00 97.12 84 TYR A N 1
ATOM 657 C CA . TYR A 1 84 ? -7.612 2.221 3.274 1.00 97.12 84 TYR A CA 1
ATOM 658 C C . TYR A 1 84 ? -6.221 2.001 2.668 1.00 97.12 84 TYR A C 1
ATOM 660 O O . TYR A 1 84 ? -6.010 2.297 1.492 1.00 97.12 84 TYR A O 1
ATOM 668 N N . GLY A 1 85 ? -5.285 1.431 3.431 1.00 96.06 85 GLY A N 1
ATOM 669 C CA . GLY A 1 85 ? -3.964 1.061 2.920 1.00 96.06 85 GLY A CA 1
ATOM 670 C C . GLY A 1 85 ? -4.042 -0.003 1.821 1.00 96.06 85 GLY A C 1
ATOM 671 O O . GLY A 1 85 ? -3.493 0.191 0.741 1.00 96.06 85 GLY A O 1
ATOM 672 N N . ILE A 1 86 ? -4.784 -1.090 2.056 1.00 97.44 86 ILE A N 1
ATOM 673 C CA . ILE A 1 86 ? -4.955 -2.177 1.079 1.00 97.44 86 ILE A CA 1
ATOM 674 C C . ILE A 1 86 ? -5.646 -1.674 -0.192 1.00 97.44 86 ILE A C 1
ATOM 676 O O . ILE A 1 86 ? -5.171 -1.929 -1.294 1.00 97.44 86 ILE A O 1
ATOM 680 N N . TYR A 1 87 ? -6.760 -0.951 -0.065 1.00 97.62 87 TYR A N 1
ATOM 681 C CA . TYR A 1 87 ? -7.510 -0.497 -1.237 1.00 97.62 87 TYR A CA 1
ATOM 682 C C . TYR A 1 87 ? -6.813 0.621 -1.997 1.00 97.62 87 TYR A C 1
ATOM 684 O O . TYR A 1 87 ? -6.917 0.643 -3.217 1.00 97.62 87 TYR A O 1
ATOM 692 N N . SER A 1 88 ? -6.059 1.504 -1.338 1.00 96.31 88 SER A N 1
ATOM 693 C CA . SER A 1 88 ? -5.250 2.481 -2.077 1.00 96.31 88 SER A CA 1
ATOM 694 C C . SER A 1 88 ? -4.182 1.796 -2.934 1.00 96.31 88 SER A C 1
ATOM 696 O O . SER A 1 88 ? -4.044 2.152 -4.100 1.00 96.31 88 SER A O 1
ATOM 698 N N . TRP A 1 89 ? -3.505 0.766 -2.413 1.00 95.44 89 TRP A N 1
ATOM 699 C CA . TRP A 1 89 ? -2.580 -0.053 -3.201 1.00 95.44 89 TRP A CA 1
ATOM 700 C C . TRP A 1 89 ? -3.278 -0.709 -4.402 1.00 95.44 89 TRP A C 1
ATOM 702 O O . TRP A 1 89 ? -2.881 -0.457 -5.539 1.00 95.44 89 TRP A O 1
ATOM 712 N N . LEU A 1 90 ? -4.345 -1.477 -4.175 1.00 97.25 90 LEU A N 1
ATOM 713 C CA . LEU A 1 90 ? -5.001 -2.246 -5.240 1.00 97.25 90 LEU A CA 1
ATOM 714 C C . LEU A 1 90 ? -5.676 -1.359 -6.294 1.00 97.25 90 LEU A C 1
ATOM 716 O O . LEU A 1 90 ? -5.682 -1.701 -7.470 1.00 97.25 90 LEU A O 1
ATOM 720 N N . ILE A 1 91 ? -6.215 -0.197 -5.909 1.00 97.19 91 ILE A N 1
ATOM 721 C CA . ILE A 1 91 ? -6.784 0.765 -6.867 1.00 97.19 91 ILE A CA 1
ATOM 722 C C . ILE A 1 91 ? -5.688 1.339 -7.767 1.00 97.19 91 ILE A C 1
ATOM 724 O O . ILE A 1 91 ? -5.887 1.449 -8.976 1.00 97.19 91 ILE A O 1
ATOM 728 N N . VAL A 1 92 ? -4.540 1.712 -7.194 1.00 95.94 92 VAL A N 1
ATOM 729 C CA . VAL A 1 92 ? -3.417 2.251 -7.972 1.00 95.94 92 VAL A CA 1
ATOM 730 C C . VAL A 1 92 ? -2.852 1.177 -8.904 1.00 95.94 92 VAL A C 1
ATOM 732 O O . VAL A 1 92 ? -2.666 1.448 -10.089 1.00 95.94 92 VAL A O 1
ATOM 735 N N . GLU A 1 93 ? -2.641 -0.046 -8.413 1.00 95.31 93 GLU A N 1
ATOM 736 C CA . GLU A 1 93 ? -2.147 -1.164 -9.226 1.00 95.31 93 GLU A CA 1
ATOM 737 C C . GLU A 1 93 ? -3.112 -1.525 -10.365 1.00 95.31 93 GLU A C 1
ATOM 739 O O . GLU A 1 93 ? -2.693 -1.650 -11.521 1.00 95.31 93 GLU A O 1
ATOM 744 N N . ALA A 1 94 ? -4.416 -1.567 -10.083 1.00 97.25 94 ALA A N 1
ATOM 745 C CA . ALA A 1 94 ? -5.437 -1.793 -11.096 1.00 97.25 94 ALA A CA 1
ATOM 746 C C . ALA A 1 94 ? -5.475 -0.666 -12.142 1.00 97.25 94 ALA A C 1
ATOM 748 O O . ALA A 1 94 ? -5.614 -0.930 -13.336 1.00 97.25 94 ALA A O 1
ATOM 749 N N . ALA A 1 95 ? -5.310 0.598 -11.736 1.00 97.19 95 ALA A N 1
ATOM 750 C CA . ALA A 1 95 ? -5.265 1.722 -12.671 1.00 97.19 95 ALA A CA 1
ATOM 751 C C . ALA A 1 95 ? -4.084 1.606 -13.652 1.00 97.19 95 ALA A C 1
ATOM 753 O O . ALA A 1 95 ? -4.267 1.795 -14.856 1.00 97.19 95 ALA A O 1
ATOM 754 N N . PHE A 1 96 ? -2.895 1.232 -13.167 1.00 96.25 96 PHE A N 1
ATOM 755 C CA . PHE A 1 96 ? -1.743 0.974 -14.036 1.00 96.25 96 PHE A CA 1
ATOM 756 C C . PHE A 1 96 ? -1.937 -0.269 -14.906 1.00 96.25 96 PHE A C 1
ATOM 758 O O . PHE A 1 96 ? -1.601 -0.245 -16.089 1.00 96.25 96 PHE A O 1
ATOM 765 N N . SER A 1 97 ? -2.530 -1.330 -14.361 1.00 96.50 97 SER A N 1
ATOM 766 C CA . SER A 1 97 ? -2.849 -2.543 -15.119 1.00 96.50 97 SER A CA 1
ATOM 767 C C . SER A 1 97 ? -3.810 -2.249 -16.271 1.00 96.50 97 SER A C 1
ATOM 769 O O . SER A 1 97 ? -3.582 -2.706 -17.388 1.00 96.50 97 SER A O 1
ATOM 771 N N . LEU A 1 98 ? -4.839 -1.425 -16.042 1.00 97.44 98 LEU A N 1
ATOM 772 C CA . LEU A 1 98 ? -5.732 -0.931 -17.095 1.00 97.44 98 LEU A CA 1
ATOM 773 C C . LEU A 1 98 ? -4.979 -0.087 -18.127 1.00 97.44 98 LEU A C 1
ATOM 775 O O . LEU A 1 98 ? -5.133 -0.319 -19.323 1.00 97.44 98 LEU A O 1
ATOM 779 N N . TYR A 1 99 ? -4.159 0.863 -17.670 1.00 96.62 99 TYR A N 1
ATOM 780 C CA . TYR A 1 99 ? -3.395 1.759 -18.540 1.00 96.62 99 TYR A CA 1
ATOM 781 C C . TYR A 1 99 ? -2.441 1.003 -19.479 1.00 96.62 99 TYR A C 1
ATOM 783 O O . TYR A 1 99 ? -2.349 1.335 -20.658 1.00 96.62 99 TYR A O 1
ATOM 791 N N . TYR A 1 100 ? -1.775 -0.044 -18.983 1.00 96.19 100 TYR A N 1
ATOM 792 C CA . TYR A 1 100 ? -0.839 -0.863 -19.760 1.00 96.19 100 TYR A CA 1
ATOM 793 C C . TYR A 1 100 ? -1.476 -2.101 -20.424 1.00 96.19 100 TYR A C 1
ATOM 795 O O . TYR A 1 100 ? -0.769 -2.871 -21.072 1.00 96.19 100 TYR A O 1
ATOM 803 N N . GLY A 1 101 ? -2.790 -2.318 -20.285 1.00 96.94 101 GLY A N 1
ATOM 804 C CA . GLY A 1 101 ? -3.500 -3.450 -20.901 1.00 96.94 101 GLY A CA 1
ATOM 805 C C . GLY A 1 101 ? -3.235 -4.820 -20.253 1.00 96.94 101 GLY A C 1
ATOM 806 O O . GLY A 1 101 ? -3.434 -5.857 -20.885 1.00 96.94 101 GLY A O 1
ATOM 807 N N . VAL A 1 102 ? -2.797 -4.855 -18.992 1.00 97.00 102 VAL A N 1
ATOM 808 C CA . VAL A 1 102 ? -2.478 -6.079 -18.234 1.00 97.00 102 VAL A CA 1
ATOM 809 C C . VAL A 1 102 ? -3.720 -6.592 -17.490 1.00 97.00 102 VAL A C 1
ATOM 811 O O . VAL A 1 102 ? -3.803 -6.581 -16.264 1.00 97.00 102 VAL A O 1
ATOM 814 N N . TYR A 1 103 ? -4.726 -7.061 -18.234 1.00 95.75 103 TYR A N 1
ATOM 815 C CA . TYR A 1 103 ? -6.031 -7.436 -17.662 1.00 95.75 103 TYR A CA 1
ATOM 816 C C . TYR A 1 103 ? -5.995 -8.625 -16.694 1.00 95.75 103 TYR A C 1
ATOM 818 O O . TYR A 1 103 ? -6.840 -8.714 -15.806 1.00 95.75 103 TYR A O 1
ATOM 826 N N . PHE A 1 104 ? -5.022 -9.532 -16.830 1.00 96.31 104 PHE A N 1
ATOM 827 C CA . PHE A 1 104 ? -4.857 -10.636 -15.881 1.00 96.31 104 PHE A CA 1
ATOM 828 C C . PHE A 1 104 ? -4.609 -10.118 -14.455 1.00 96.31 104 PHE A C 1
ATOM 830 O O . PHE A 1 104 ? -5.196 -10.641 -13.508 1.00 96.31 104 PHE A O 1
ATOM 837 N N . ASN A 1 105 ? -3.815 -9.049 -14.310 1.00 95.88 105 ASN A N 1
ATOM 838 C CA . ASN A 1 105 ? -3.509 -8.473 -13.002 1.00 95.88 105 ASN A CA 1
ATOM 839 C C . ASN A 1 105 ? -4.742 -7.850 -12.347 1.00 95.88 105 ASN A C 1
ATOM 841 O O . ASN A 1 105 ? -4.912 -7.985 -11.147 1.00 95.88 105 ASN A O 1
ATOM 845 N N . LEU A 1 106 ? -5.679 -7.302 -13.128 1.00 96.50 106 LEU A N 1
ATOM 846 C CA . LEU A 1 106 ? -6.954 -6.817 -12.583 1.00 96.50 106 LEU A CA 1
ATOM 847 C C . LEU A 1 106 ? -7.743 -7.922 -11.881 1.00 96.50 106 LEU A C 1
ATOM 849 O O . LEU A 1 106 ? -8.360 -7.685 -10.846 1.00 96.50 106 LEU A O 1
ATOM 853 N N . GLY A 1 107 ? -7.728 -9.137 -12.434 1.00 96.62 107 GLY A N 1
ATOM 854 C CA . GLY A 1 107 ? -8.345 -10.293 -11.788 1.00 96.62 107 GLY A CA 1
ATOM 855 C C . GLY A 1 107 ? -7.669 -10.633 -10.458 1.00 96.62 107 GLY A C 1
ATOM 856 O O . GLY A 1 107 ? -8.355 -10.909 -9.472 1.00 96.62 107 GLY A O 1
ATOM 857 N N . VAL A 1 108 ? -6.335 -10.562 -10.418 1.00 97.25 108 VAL A N 1
ATOM 858 C CA . VAL A 1 108 ? -5.541 -10.757 -9.195 1.00 97.25 108 VAL A CA 1
ATOM 859 C C . VAL A 1 108 ? -5.855 -9.668 -8.165 1.00 97.25 108 VAL A C 1
ATOM 861 O O . VAL A 1 108 ? -6.145 -9.997 -7.015 1.00 97.25 108 VAL A O 1
ATOM 864 N N . ASP A 1 109 ? -5.901 -8.401 -8.578 1.00 97.38 109 ASP A N 1
ATOM 865 C CA . ASP A 1 109 ? -6.212 -7.255 -7.720 1.00 97.38 109 ASP A CA 1
ATOM 866 C C . ASP A 1 109 ? -7.598 -7.389 -7.085 1.00 97.38 109 ASP A C 1
ATOM 868 O O . ASP A 1 109 ? -7.759 -7.205 -5.878 1.00 97.38 109 ASP A O 1
ATOM 872 N N . LEU A 1 110 ? -8.606 -7.782 -7.870 1.00 97.31 110 LEU A N 1
ATOM 873 C CA . LEU A 1 110 ? -9.958 -8.033 -7.368 1.00 97.31 110 LEU A CA 1
ATOM 874 C C . LEU A 1 110 ? -9.989 -9.196 -6.369 1.00 97.31 110 LEU A C 1
ATOM 876 O O . LEU A 1 110 ? -10.633 -9.095 -5.321 1.00 97.31 110 LEU A O 1
ATOM 880 N N . ALA A 1 111 ? -9.284 -10.292 -6.662 1.00 98.06 111 ALA A N 1
ATOM 881 C CA . ALA A 1 111 ? -9.193 -11.433 -5.757 1.00 98.06 111 ALA A CA 1
ATOM 882 C C . ALA A 1 111 ? -8.527 -11.045 -4.426 1.00 98.06 111 ALA A C 1
ATOM 884 O O . ALA A 1 111 ? -9.044 -11.382 -3.358 1.00 98.06 111 ALA A O 1
ATOM 885 N N . LEU A 1 112 ? -7.432 -10.280 -4.473 1.00 97.56 112 LEU A N 1
ATOM 886 C CA . LEU A 1 112 ? -6.746 -9.765 -3.288 1.00 97.56 112 LEU A CA 1
ATOM 887 C C . LEU A 1 112 ? -7.605 -8.758 -2.517 1.00 97.56 112 LEU A C 1
ATOM 889 O O . LEU A 1 112 ? -7.652 -8.824 -1.288 1.00 97.56 112 LEU A O 1
ATOM 893 N N . ALA A 1 113 ? -8.339 -7.880 -3.205 1.00 97.75 113 ALA A N 1
ATOM 894 C CA . ALA A 1 113 ? -9.242 -6.916 -2.579 1.00 97.75 113 ALA A CA 1
ATOM 895 C C . ALA A 1 113 ? -10.326 -7.618 -1.757 1.00 97.75 113 ALA A C 1
ATOM 897 O O . ALA A 1 113 ? -10.642 -7.192 -0.642 1.00 97.75 113 ALA A O 1
ATOM 898 N N . MET A 1 114 ? -10.874 -8.712 -2.287 1.00 97.81 114 MET A N 1
ATOM 899 C CA . MET A 1 114 ? -11.834 -9.542 -1.567 1.00 97.81 114 MET A CA 1
ATOM 900 C C . MET A 1 114 ? -11.163 -10.296 -0.417 1.00 97.81 114 MET A C 1
ATOM 902 O O . MET A 1 114 ? -11.636 -10.209 0.714 1.00 97.81 114 MET A O 1
ATOM 906 N N . PHE A 1 115 ? -10.051 -10.989 -0.676 1.00 97.88 115 PHE A N 1
ATOM 907 C CA . PHE A 1 115 ?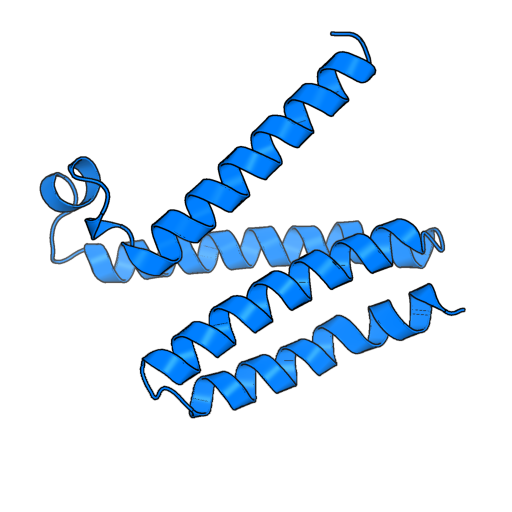 -9.360 -11.816 0.317 1.00 97.88 115 PHE A CA 1
ATOM 908 C C . PHE A 1 115 ? -8.878 -11.010 1.532 1.00 97.88 115 PHE A C 1
ATOM 910 O O . PHE A 1 115 ? -9.114 -11.404 2.674 1.00 97.88 115 PHE A O 1
ATOM 917 N N . LEU A 1 116 ? -8.243 -9.860 1.295 1.00 97.19 116 LEU A N 1
ATOM 918 C CA . LEU A 1 116 ? -7.696 -9.003 2.348 1.00 97.19 116 LEU A CA 1
ATOM 919 C C . LEU A 1 116 ? -8.751 -8.062 2.943 1.00 97.19 116 LEU A C 1
ATOM 921 O O . LEU A 1 116 ? -8.747 -7.807 4.147 1.00 97.19 116 LEU A O 1
ATOM 925 N N . GLY A 1 117 ? -9.662 -7.539 2.117 1.00 97.44 117 GLY A N 1
ATOM 926 C CA . GLY A 1 117 ? -10.638 -6.534 2.540 1.00 97.44 117 GLY A CA 1
ATOM 927 C C . GLY A 1 117 ? -11.834 -7.111 3.293 1.00 97.44 117 GLY A C 1
ATOM 928 O O . GLY A 1 117 ? -12.278 -6.515 4.276 1.00 97.44 117 GLY A O 1
ATOM 929 N N . TYR A 1 118 ? -12.339 -8.282 2.891 1.00 97.69 118 TYR A N 1
ATOM 930 C CA . TYR A 1 118 ? -13.525 -8.893 3.501 1.00 97.69 118 TYR A CA 1
ATOM 931 C C . TYR A 1 118 ? -13.455 -9.022 5.035 1.00 97.69 118 TYR A C 1
ATOM 933 O O . TYR A 1 118 ? -14.374 -8.526 5.699 1.00 97.69 118 TYR A O 1
ATOM 941 N N . PRO A 1 119 ? -12.405 -9.617 5.643 1.00 97.19 119 PRO A N 1
ATOM 942 C CA . PRO A 1 119 ? -12.347 -9.743 7.099 1.00 97.19 119 PRO A CA 1
ATOM 943 C C . PRO A 1 119 ? -12.337 -8.379 7.804 1.00 97.19 119 PRO A C 1
ATOM 945 O O . PRO A 1 119 ? -12.985 -8.227 8.838 1.00 97.19 119 PRO A O 1
ATOM 948 N N . LEU A 1 120 ? -11.654 -7.373 7.244 1.00 97.50 120 LEU A N 1
ATOM 949 C CA . LEU A 1 120 ? -11.574 -6.022 7.818 1.00 97.50 120 LEU A CA 1
ATOM 950 C C . LEU A 1 120 ? -12.913 -5.279 7.729 1.00 97.50 120 LEU A C 1
ATOM 952 O O . LEU A 1 120 ? -13.326 -4.619 8.683 1.00 97.50 120 LEU A O 1
ATOM 956 N N . ILE A 1 121 ? -13.626 -5.408 6.607 1.00 97.81 121 ILE A N 1
ATOM 957 C CA . ILE A 1 121 ? -14.967 -4.831 6.436 1.00 97.81 121 ILE A CA 1
ATOM 958 C C . ILE A 1 121 ? -15.944 -5.460 7.425 1.00 97.81 121 ILE A C 1
ATOM 960 O O . ILE A 1 121 ? -16.757 -4.751 8.015 1.00 97.81 121 I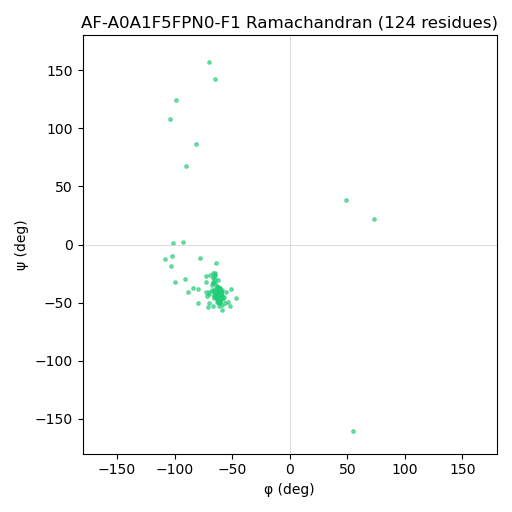LE A O 1
ATOM 964 N N . LYS A 1 122 ? -15.879 -6.782 7.603 1.00 97.56 122 LYS A N 1
ATOM 965 C CA . LYS A 1 122 ? -16.761 -7.485 8.532 1.00 97.56 122 LYS A CA 1
ATOM 966 C C . LYS A 1 122 ? -16.466 -7.080 9.979 1.00 97.56 122 LYS A C 1
ATOM 968 O O . LYS A 1 122 ? -17.364 -6.599 10.661 1.00 97.56 122 LYS A O 1
ATOM 973 N N . GLY A 1 123 ? -15.207 -7.176 10.407 1.00 95.56 123 GLY A N 1
ATOM 974 C CA . GLY A 1 123 ? -14.818 -6.848 11.782 1.00 95.56 123 GLY A CA 1
ATOM 975 C C . GLY A 1 123 ? -14.987 -5.375 12.153 1.00 95.56 123 GLY A C 1
ATOM 976 O O . GLY A 1 123 ? -15.220 -5.069 13.311 1.00 95.56 123 GLY A O 1
ATOM 977 N N . SER A 1 124 ? -14.918 -4.444 11.196 1.00 94.31 124 SER A N 1
ATOM 978 C CA . SER A 1 124 ? -15.132 -3.017 11.487 1.00 94.31 124 SER A CA 1
ATOM 979 C C . SER A 1 124 ? -16.608 -2.631 11.656 1.00 94.31 124 SER A C 1
ATOM 981 O O . SER A 1 124 ? -16.892 -1.513 12.094 1.00 94.31 124 SER A O 1
ATOM 983 N N . LYS A 1 125 ? -17.547 -3.522 11.305 1.00 89.88 125 LYS A N 1
ATOM 984 C CA . LYS A 1 125 ? -19.000 -3.307 11.428 1.00 89.88 125 LYS A CA 1
ATOM 985 C C . LYS A 1 125 ? -19.606 -3.966 12.668 1.00 89.88 125 LYS A C 1
ATOM 987 O O . LYS A 1 125 ? -20.565 -3.418 13.204 1.00 89.88 125 LYS A O 1
ATOM 992 N N . GLU A 1 126 ? -19.057 -5.097 13.106 1.00 75.56 126 GLU A N 1
ATOM 993 C CA . GLU A 1 126 ? -19.383 -5.777 14.376 1.00 75.56 126 GLU A CA 1
ATOM 994 C C . GLU A 1 126 ? -18.883 -4.953 15.563 1.00 75.56 126 GLU A C 1
ATOM 996 O O . GLU A 1 126 ? -19.667 -4.541 16.448 1.00 75.56 126 GLU A O 1
#

pLDDT: mean 92.75, std 7.58, range [67.12, 98.56]

Mean predicted aligned error: 4.09 Å

Foldseek 3Di:
DDPVVVVVVVVVVVVVVVVVVVVCLPCNLVVPVCSVVPDDPVCPVVVVVVVVVVVVVVLVVCCVVQVVVCLVVLVLVSLVVNLCVLCVVLVSVLVVCVVVVVVVVVVVSVVSNCVSNVVSVVSSVD